Protein 6G62 (pdb70)

B-factor: mean 35.25, std 22.09, range [13.67, 145.97]

Foldseek 3Di:
DADVQQEAEDQALVSVVVLLCCQAVVQFKEKEWEAAPPDPLLVVQVVLVRVCCVVQVSYHYYYQHCPHPHSVCVCVVVVNDAPGKMWIGGRNDTDDMDGDDDSVVVVVVCVVPRD

InterPro domains:
  IPR013766 Thioredoxin domain [PF00085] (53-149)
  IPR013766 Thioredoxin domain [PS51352] (43-159)
  IPR036249 Thioredoxin-like superfamily [SSF52833] (44-147)

Organism: Arabidopsis thaliana (NCBI:txid3702)

Secondary structure (DSSP, 8-state):
---GGGEEE--SHHHHHHHHHHHTTT---EEEEEE-TT-SGGGGHHHHHHHHHTT-TT-EEEEEETTSTTGGGHHHHTT--SSSEEEEEETTEEEEEEESS-HHHHHHHHHHHH-

Solvent-accessible surface area: 5938 Å² total; per-residue (Å²): 141,77,77,191,70,8,32,48,62,5,118,42,55,73,78,0,64,54,2,15,58,96,0,110,134,41,56,89,21,1,2,0,3,0,7,4,65,165,10,45,81,0,174,111,2,30,80,20,9,40,106,10,11,79,134,9,89,82,4,34,9,15,62,0,19,32,91,61,63,31,1,61,76,1,56,64,100,2,126,12,114,44,31,4,2,2,1,0,0,76,57,15,78,84,107,24,66,1,87,24,68,57,41,119,115,2,94,65,20,9,76,125,33,11,178

Sequence (115 aa):
SHMRSSFVVLKSEAEFNSALSKARDGSLPSVFYFTAAWCGPCRLISPVILELSNKYPDVTTYKVDIDEGGLSNAIGKLNVSAVPTLQFFKGGVKKAEIVGVDVVRLKSVMEQLYK

Structure (mmCIF, N/CA/C/O backbone):
data_6G62
#
_entry.id   6G62
#
_cell.length_a   70.806
_cell.length_b   70.806
_cell.length_c   35.755
_cell.angle_alpha   90.00
_cell.angle_beta   90.00
_cell.angle_gamma   120.00
#
_symmetry.space_group_name_H-M   'P 65'
#
loop_
_entity.id
_entity.type
_entity.pdbx_description
1 polymer 'Thioredoxin O2, mitochondrial'
2 water water
#
loop_
_atom_site.group_PDB
_atom_site.id
_atom_site.type_symbol
_atom_site.label_atom_id
_atom_site.label_alt_id
_atom_site.label_comp_id
_atom_site.label_asym_id
_atom_site.label_entity_id
_atom_site.label_seq_id
_atom_site.pdbx_PDB_ins_code
_atom_site.Cartn_x
_atom_site.Cartn_y
_atom_site.Cartn_z
_atom_site.occupancy
_atom_site.B_iso_or_equiv
_atom_site.auth_seq_id
_atom_site.auth_comp_id
_atom_site.auth_asym_id
_atom_site.auth_atom_id
_atom_site.pdbx_PDB_model_num
ATOM 1 N N . SER A 1 19 ? 28.801 -11.923 16.532 1.00 119.43 -1 SER A N 1
ATOM 2 C CA . SER A 1 19 ? 28.071 -13.145 16.091 1.00 118.71 -1 SER A CA 1
ATOM 3 C C . SER A 1 19 ? 26.903 -12.775 15.185 1.00 114.57 -1 SER A C 1
ATOM 4 O O . SER A 1 19 ? 26.557 -11.602 15.049 1.00 113.93 -1 SER A O 1
ATOM 12 N N . HIS A 1 20 ? 26.293 -13.786 14.575 1.00 107.85 0 HIS A N 1
ATOM 13 C CA . HIS A 1 20 ? 25.210 -13.577 13.623 1.00 93.02 0 HIS A CA 1
ATOM 14 C C . HIS A 1 20 ? 24.546 -14.920 13.358 1.00 83.53 0 HIS A C 1
ATOM 15 O O . HIS A 1 20 ? 25.073 -15.976 13.716 1.00 86.16 0 HIS A O 1
ATOM 29 N N . MET A 1 21 ? 23.379 -14.864 12.723 1.00 69.63 1 MET A N 1
ATOM 30 C CA . MET A 1 21 ? 22.714 -16.071 12.256 1.00 54.84 1 MET A CA 1
ATOM 31 C C . MET A 1 21 ? 23.282 -16.458 10.897 1.00 45.38 1 MET A C 1
ATOM 32 O O . MET A 1 21 ? 23.332 -15.633 9.979 1.00 42.05 1 MET A O 1
ATOM 46 N N . ARG A 1 22 ? 23.717 -17.713 10.777 1.00 42.35 2 ARG A N 1
ATOM 47 C CA . ARG A 1 22 ? 24.491 -18.135 9.614 1.00 44.51 2 ARG A CA 1
ATOM 48 C C . ARG A 1 22 ? 23.777 -17.804 8.311 1.00 31.21 2 ARG A C 1
ATOM 49 O O . ARG A 1 22 ? 24.364 -17.212 7.398 1.00 28.10 2 ARG A O 1
ATOM 70 N N . SER A 1 23 ? 22.502 -18.177 8.206 1.00 23.08 3 SER A N 1
ATOM 71 C CA . SER A 1 23 ? 21.811 -18.089 6.927 1.00 20.28 3 SER A CA 1
ATOM 72 C C . SER A 1 23 ? 21.538 -16.656 6.492 1.00 18.91 3 SER A C 1
ATOM 73 O O . SER A 1 23 ? 21.210 -16.442 5.321 1.00 20.71 3 SER A O 1
ATOM 81 N N . SER A 1 24 ? 21.668 -15.674 7.386 1.00 19.27 4 SER A N 1
ATOM 82 C CA . SER A 1 24 ? 21.330 -14.302 7.027 1.00 19.98 4 SER A CA 1
ATOM 83 C C . SER A 1 24 ? 22.457 -13.570 6.312 1.00 18.82 4 SER A C 1
ATOM 84 O O . SER A 1 24 ? 22.218 -12.470 5.803 1.00 18.99 4 SER A O 1
ATOM 91 N N . PHE A 1 25 ? 23.665 -14.136 6.255 1.00 16.70 5 PHE A N 1
ATOM 92 C CA . PHE A 1 25 ? 24.788 -13.530 5.545 1.00 18.00 5 PHE A CA 1
ATOM 93 C C . PHE A 1 25 ? 25.354 -14.568 4.585 1.00 20.26 5 PHE A C 1
ATOM 94 O O . PHE A 1 25 ? 25.880 -15.599 5.018 1.00 23.22 5 PHE A O 1
ATOM 111 N N . VAL A 1 26 ? 25.236 -14.300 3.287 1.00 17.42 6 VAL A N 1
ATOM 112 C CA . VAL A 1 26 ? 25.546 -15.258 2.234 1.00 18.04 6 VAL A CA 1
ATOM 113 C C . VAL A 1 26 ? 26.677 -14.690 1.389 1.00 19.50 6 VAL A C 1
ATOM 114 O O . VAL A 1 26 ? 26.551 -13.590 0.836 1.00 19.29 6 VAL A O 1
ATOM 127 N N . VAL A 1 27 ? 27.769 -15.440 1.275 1.00 22.49 7 VAL A N 1
ATOM 128 C CA . VAL A 1 27 ? 28.877 -15.068 0.403 1.00 25.18 7 VAL A CA 1
ATOM 129 C C . VAL A 1 27 ? 28.658 -15.760 -0.936 1.00 25.93 7 VAL A C 1
ATOM 130 O O . VAL A 1 27 ? 28.817 -16.979 -1.048 1.00 28.50 7 VAL A O 1
ATOM 143 N N . LEU A 1 28 ? 28.295 -14.985 -1.952 1.00 24.27 8 LEU A N 1
ATOM 144 C CA . LEU A 1 28 ? 28.056 -15.542 -3.275 1.00 26.35 8 LEU A CA 1
ATOM 145 C C . LEU A 1 28 ? 29.381 -15.850 -3.962 1.00 33.03 8 LEU A C 1
ATOM 146 O O . LEU A 1 28 ? 30.343 -15.083 -3.862 1.00 35.40 8 LEU A O 1
ATOM 162 N N . LYS A 1 29 ? 29.427 -16.986 -4.660 1.00 39.87 9 LYS A N 1
ATOM 163 C CA . LYS A 1 29 ? 30.647 -17.445 -5.308 1.00 48.39 9 LYS A CA 1
ATOM 164 C C . LYS A 1 29 ? 30.553 -17.534 -6.823 1.00 49.40 9 LYS A C 1
ATOM 165 O O . LYS A 1 29 ? 31.598 -17.573 -7.481 1.00 54.92 9 LYS A O 1
ATOM 184 N N . SER A 1 30 ? 29.352 -17.564 -7.394 1.00 45.24 10 SER A N 1
ATOM 185 C CA . SER A 1 30 ? 29.192 -17.693 -8.834 1.00 49.28 10 SER A CA 1
ATOM 186 C C . SER A 1 30 ? 28.116 -16.734 -9.311 1.00 50.04 10 SER A C 1
ATOM 187 O O . SER A 1 30 ? 27.289 -16.252 -8.532 1.00 42.60 10 SER A O 1
ATOM 195 N N . GLU A 1 31 ? 28.133 -16.466 -10.618 1.00 61.78 11 GLU A N 1
ATOM 196 C CA . GLU A 1 31 ? 27.092 -15.636 -11.211 1.00 66.18 11 GLU A CA 1
ATOM 197 C C . GLU A 1 31 ? 25.729 -16.306 -11.106 1.00 58.06 11 GLU A C 1
ATOM 198 O O . GLU A 1 31 ? 24.713 -15.623 -10.931 1.00 49.03 11 GLU A O 1
ATOM 210 N N . ALA A 1 32 ? 25.686 -17.636 -11.207 1.00 58.53 12 ALA A N 1
ATOM 211 C CA . ALA A 1 32 ? 24.425 -18.348 -11.028 1.00 56.22 12 ALA A CA 1
ATOM 212 C C . ALA A 1 32 ? 23.857 -18.103 -9.638 1.00 44.51 12 ALA A C 1
ATOM 213 O O . ALA A 1 32 ? 22.648 -17.895 -9.479 1.00 40.45 12 ALA A O 1
ATOM 220 N N . GLU A 1 33 ? 24.715 -18.119 -8.615 1.00 39.37 13 GLU A N 1
ATOM 221 C CA . GLU A 1 33 ? 24.254 -17.819 -7.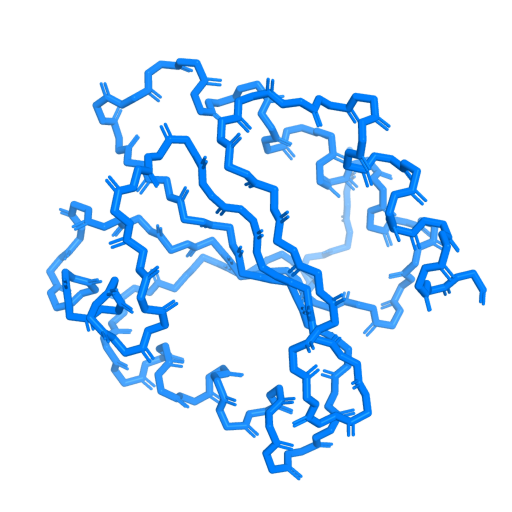265 1.00 35.19 13 GLU A CA 1
ATOM 222 C C . GLU A 1 33 ? 23.727 -16.391 -7.171 1.00 32.41 13 GLU A C 1
ATOM 223 O O . GLU A 1 33 ? 22.687 -16.145 -6.548 1.00 29.79 13 GLU A O 1
ATOM 235 N N . PHE A 1 34 ? 24.421 -15.435 -7.794 1.00 32.22 14 PHE A N 1
ATOM 236 C CA . PHE A 1 34 ? 23.946 -14.055 -7.766 1.00 29.25 14 PHE A CA 1
ATOM 237 C C . PHE A 1 34 ? 22.596 -13.927 -8.457 1.00 27.41 14 PHE A C 1
ATOM 238 O O . PHE A 1 34 ? 21.696 -13.242 -7.956 1.00 27.17 14 PHE A O 1
ATOM 255 N N . ASN A 1 35 ? 22.443 -14.567 -9.619 1.00 31.14 15 ASN A N 1
ATOM 256 C CA . ASN A 1 35 ? 21.167 -14.519 -10.325 1.00 32.62 15 ASN A CA 1
ATOM 257 C C . ASN A 1 35 ? 20.048 -15.095 -9.468 1.00 30.46 15 ASN A C 1
ATOM 258 O O . ASN A 1 35 ? 18.932 -14.563 -9.450 1.00 30.40 15 ASN A O 1
ATOM 269 N N . SER A 1 36 ? 20.332 -16.179 -8.743 1.00 29.97 16 SER A N 1
ATOM 270 C CA . SER A 1 36 ? 19.342 -16.752 -7.837 1.00 32.63 16 SER A CA 1
ATOM 271 C C . SER A 1 36 ? 18.958 -15.758 -6.747 1.00 28.70 16 SER A C 1
ATOM 272 O O . SER A 1 36 ? 17.771 -15.556 -6.462 1.00 26.18 16 SER A O 1
ATOM 280 N N . ALA A 1 37 ? 19.955 -15.126 -6.122 1.00 24.81 17 ALA A N 1
ATOM 281 C CA . ALA A 1 37 ? 19.681 -14.175 -5.050 1.00 23.66 17 ALA A CA 1
ATOM 282 C C . ALA A 1 37 ? 18.888 -12.977 -5.559 1.00 22.88 17 ALA A C 1
ATOM 283 O O . ALA A 1 37 ? 17.976 -12.491 -4.880 1.00 22.14 17 ALA A O 1
ATOM 290 N N . LEU A 1 38 ? 19.220 -12.478 -6.751 1.00 23.62 18 LEU A N 1
ATOM 291 C CA . LEU A 1 38 ? 18.486 -11.333 -7.274 1.00 25.03 18 LEU A CA 1
ATOM 292 C C . LEU A 1 38 ? 17.048 -11.703 -7.616 1.00 24.78 18 LEU A C 1
ATOM 293 O O . LEU A 1 38 ? 16.143 -10.872 -7.466 1.00 25.38 18 LEU A O 1
ATOM 309 N N . SER A 1 39 ? 16.809 -12.940 -8.059 1.00 26.56 19 SER A N 1
ATOM 310 C CA . SER A 1 39 ? 15.438 -13.375 -8.306 1.00 31.46 19 SER A CA 1
ATOM 311 C C . SER A 1 39 ? 14.653 -13.468 -7.003 1.00 27.90 19 SER A C 1
ATOM 312 O O . SER A 1 39 ? 13.462 -13.139 -6.967 1.00 30.44 19 SER A O 1
ATOM 320 N N . LYS A 1 40 ? 15.302 -13.909 -5.922 1.00 25.13 20 LYS A N 1
ATOM 321 C CA . LYS A 1 40 ? 14.657 -13.892 -4.611 1.00 25.42 20 LYS A CA 1
ATOM 322 C C . LYS A 1 40 ? 14.247 -12.475 -4.222 1.00 23.99 20 LYS A C 1
ATOM 323 O O . LYS A 1 40 ? 13.159 -12.262 -3.671 1.00 24.05 20 LYS A O 1
ATOM 342 N N . ALA A 1 41 ? 15.105 -11.492 -4.512 1.00 23.53 21 ALA A N 1
ATOM 343 C CA . ALA A 1 41 ? 14.851 -10.112 -4.117 1.00 22.62 21 ALA A CA 1
ATOM 344 C C . ALA A 1 41 ? 13.816 -9.436 -5.005 1.00 25.47 21 ALA A C 1
ATOM 345 O O . ALA A 1 41 ? 13.141 -8.499 -4.561 1.00 29.62 21 ALA A O 1
ATOM 352 N N . ARG A 1 42 ? 13.697 -9.865 -6.257 1.00 26.69 22 ARG A N 1
ATOM 353 C CA . ARG A 1 42 ? 12.744 -9.251 -7.170 1.00 29.78 22 ARG A CA 1
ATOM 354 C C . ARG A 1 42 ? 11.475 -10.089 -7.256 1.00 29.81 22 ARG A C 1
ATOM 355 O O . ARG A 1 42 ? 10.468 -9.758 -6.623 1.00 29.82 22 ARG A O 1
ATOM 376 N N . ASP A 1 43 ? 11.516 -11.190 -8.009 1.00 33.81 23 ASP A N 1
ATOM 377 C CA . ASP A 1 43 ? 10.322 -12.012 -8.174 1.00 42.88 23 ASP A CA 1
ATOM 378 C C . ASP A 1 43 ? 9.811 -12.530 -6.834 1.00 38.80 23 ASP A C 1
ATOM 379 O O . ASP A 1 43 ? 8.599 -12.539 -6.585 1.00 40.12 23 ASP A O 1
ATOM 388 N N . GLY A 1 44 ? 10.715 -12.964 -5.953 1.00 32.50 24 GLY A N 1
ATOM 389 C CA . GLY A 1 44 ? 10.292 -13.530 -4.685 1.00 29.50 24 GLY A CA 1
ATOM 390 C C . GLY A 1 44 ? 9.847 -12.496 -3.676 1.00 27.01 24 GLY A C 1
ATOM 391 O O . GLY A 1 44 ? 9.212 -12.851 -2.677 1.00 28.55 24 GLY A O 1
ATOM 395 N N . SER A 1 45 ? 10.166 -11.223 -3.919 1.00 24.85 25 SER A N 1
ATOM 396 C CA . SER A 1 45 ? 9.784 -10.120 -3.039 1.00 26.86 25 SER A CA 1
ATOM 397 C C . SER A 1 45 ? 10.370 -10.274 -1.639 1.00 22.37 25 SER A C 1
ATOM 398 O O . SER A 1 45 ? 9.810 -9.771 -0.663 1.00 21.01 25 SER A O 1
ATOM 406 N N . LEU A 1 46 ? 11.523 -10.934 -1.529 1.00 20.93 26 LEU A N 1
ATOM 407 C CA . LEU A 1 46 ? 12.119 -11.149 -0.214 1.00 20.46 26 LEU A CA 1
ATOM 408 C C . LEU A 1 46 ? 12.979 -9.955 0.189 1.00 18.38 26 LEU A C 1
ATOM 409 O O . LEU A 1 46 ? 13.658 -9.369 -0.659 1.00 18.50 26 LEU A O 1
ATOM 425 N N . PRO A 1 47 ? 12.987 -9.579 1.470 1.00 17.27 27 PRO A N 1
ATOM 426 C CA . PRO A 1 47 ? 13.829 -8.453 1.901 1.00 18.16 27 PRO A CA 1
ATOM 427 C C . PRO A 1 47 ? 15.300 -8.835 1.814 1.00 16.20 27 PRO A C 1
ATOM 428 O O . PRO A 1 47 ? 15.738 -9.797 2.444 1.00 16.84 27 PRO A O 1
ATOM 439 N N . SER A 1 48 ? 16.058 -8.077 1.024 1.00 16.06 28 SER A N 1
ATOM 440 C CA . SER A 1 48 ? 17.386 -8.487 0.596 1.00 15.88 28 SER A CA 1
ATOM 441 C C . SER A 1 48 ? 18.294 -7.276 0.521 1.00 15.31 28 SER A C 1
ATOM 442 O O . SER A 1 48 ? 17.875 -6.207 0.073 1.00 15.45 28 SER A O 1
ATOM 450 N N . VAL A 1 49 ? 19.543 -7.460 0.934 1.00 14.90 29 VAL A N 1
ATOM 451 C CA . VAL A 1 49 ? 20.572 -6.436 0.824 1.00 15.12 29 VAL A CA 1
ATOM 452 C C . VAL A 1 49 ? 21.728 -7.037 0.041 1.00 15.03 29 VAL A C 1
ATOM 453 O O . VAL A 1 49 ? 22.143 -8.169 0.310 1.00 15.23 29 VAL A O 1
ATOM 466 N N . PHE A 1 50 ? 22.235 -6.290 -0.934 1.00 15.43 30 PHE A N 1
ATOM 467 C CA . PHE A 1 50 ? 23.400 -6.692 -1.710 1.00 16.07 30 PHE A CA 1
ATOM 468 C C . PHE A 1 50 ? 24.563 -5.786 -1.333 1.00 15.53 30 PHE A C 1
ATOM 469 O O . PHE A 1 50 ? 24.457 -4.557 -1.423 1.00 15.25 30 PHE A O 1
ATOM 486 N N . TYR A 1 51 ? 25.651 -6.402 -0.894 1.00 15.52 31 TYR A N 1
ATOM 487 C CA . TYR A 1 51 ? 26.842 -5.722 -0.397 1.00 15.13 31 TYR A CA 1
ATOM 488 C C . TYR A 1 51 ? 27.946 -5.952 -1.422 1.00 16.08 31 TYR A C 1
ATOM 489 O O . TYR A 1 51 ? 28.550 -7.028 -1.475 1.00 16.68 31 TYR A O 1
ATOM 507 N N . PHE A 1 52 ? 28.187 -4.944 -2.254 1.00 17.12 32 PHE A N 1
ATOM 508 C CA . PHE A 1 52 ? 29.203 -5.007 -3.296 1.00 17.33 32 PHE A CA 1
ATOM 509 C C . PHE A 1 52 ? 30.535 -4.539 -2.728 1.00 18.25 32 PHE A C 1
ATOM 510 O O . PHE A 1 52 ? 30.649 -3.411 -2.233 1.00 18.69 32 PHE A O 1
ATOM 527 N N . THR A 1 53 ? 31.540 -5.399 -2.822 1.00 18.32 33 THR A N 1
ATOM 528 C CA . THR A 1 53 ? 32.827 -5.153 -2.199 1.00 19.48 33 THR A CA 1
ATOM 529 C C . THR A 1 53 ? 33.911 -5.751 -3.087 1.00 19.58 33 THR A C 1
ATOM 530 O O . THR A 1 53 ? 33.635 -6.306 -4.154 1.00 20.09 33 THR A O 1
ATOM 541 N N . ALA A 1 54 ? 35.155 -5.620 -2.644 1.00 19.56 34 ALA A N 1
ATOM 542 C CA . ALA A 1 54 ? 36.280 -6.204 -3.355 1.00 21.72 34 ALA A CA 1
ATOM 543 C C . ALA A 1 54 ? 37.379 -6.498 -2.351 1.00 23.21 34 ALA A C 1
ATOM 544 O O . ALA A 1 54 ? 37.562 -5.762 -1.379 1.00 24.06 34 ALA A O 1
ATOM 551 N N . ALA A 1 55 ? 38.113 -7.583 -2.601 1.00 27.94 35 ALA A N 1
ATOM 552 C CA . ALA A 1 55 ? 39.193 -7.962 -1.700 1.00 30.74 35 ALA A CA 1
ATOM 553 C C . ALA A 1 55 ? 40.244 -6.867 -1.602 1.00 29.13 35 ALA A C 1
ATOM 554 O O . ALA A 1 55 ? 40.868 -6.696 -0.549 1.00 32.57 35 ALA A O 1
ATOM 561 N N . TRP A 1 56 ? 40.446 -6.110 -2.680 1.00 25.15 36 TRP A N 1
ATOM 562 C CA . TRP A 1 56 ? 41.447 -5.053 -2.705 1.00 27.63 36 TRP A CA 1
ATOM 563 C C . TRP A 1 56 ? 40.960 -3.747 -2.090 1.00 27.79 36 TRP A C 1
ATOM 564 O O . TRP A 1 56 ? 41.711 -2.764 -2.096 1.00 31.61 36 TRP A O 1
ATOM 585 N N . CYS A 1 57 ? 39.737 -3.709 -1.569 1.00 24.42 37 CYS A N 1
ATOM 586 C CA . CYS A 1 57 ? 39.164 -2.505 -0.977 1.00 24.57 37 CYS A CA 1
ATOM 587 C C . CYS A 1 57 ? 39.220 -2.652 0.541 1.00 25.59 37 CYS A C 1
ATOM 588 O O . CYS A 1 57 ? 38.401 -3.354 1.140 1.00 26.52 37 CYS A O 1
ATOM 595 N N . GLY A 1 58 ? 40.189 -1.985 1.163 1.00 25.70 38 GLY A N 1
ATOM 596 C CA . GLY A 1 58 ? 40.354 -2.034 2.598 1.00 25.30 38 GLY A CA 1
ATOM 597 C C . GLY A 1 58 ? 39.190 -1.419 3.352 1.00 22.73 38 GLY A C 1
ATOM 598 O O . GLY A 1 58 ? 38.593 -2.044 4.235 1.00 24.00 38 GLY A O 1
ATOM 602 N N . PRO A 1 59 ? 38.845 -0.172 3.021 1.00 23.85 39 PRO A N 1
ATOM 603 C CA . PRO A 1 59 ? 37.722 0.481 3.716 1.00 23.51 39 PRO A CA 1
ATOM 604 C C . PRO A 1 59 ? 36.424 -0.301 3.633 1.00 20.75 39 PRO A C 1
ATOM 605 O O . PRO A 1 59 ? 35.597 -0.222 4.552 1.00 21.99 39 PRO A O 1
ATOM 616 N N . CYS A 1 60 ? 36.218 -1.057 2.553 1.00 20.01 40 CYS A N 1
ATOM 617 C CA . CYS A 1 60 ? 35.019 -1.879 2.436 1.00 19.90 40 CYS A CA 1
ATOM 618 C C . CYS A 1 60 ? 34.836 -2.787 3.640 1.00 22.00 40 CYS A C 1
ATOM 619 O O . CYS A 1 60 ? 33.700 -3.108 4.008 1.00 23.29 40 CYS A O 1
ATOM 626 N N . ARG A 1 61 ? 35.934 -3.231 4.250 1.00 23.69 41 ARG A N 1
ATOM 627 C CA . ARG A 1 61 ? 35.841 -4.183 5.348 1.00 25.38 41 ARG A CA 1
ATOM 628 C C . ARG A 1 61 ? 35.218 -3.580 6.599 1.00 24.89 41 ARG A C 1
ATOM 629 O O . ARG A 1 61 ? 34.819 -4.330 7.496 1.00 27.46 41 ARG A O 1
ATOM 650 N N . LEU A 1 62 ? 35.124 -2.251 6.687 1.00 21.34 42 LEU A N 1
ATOM 651 C CA . LEU A 1 62 ? 34.439 -1.635 7.818 1.00 20.05 42 LEU A CA 1
ATOM 652 C C . LEU A 1 62 ? 32.955 -1.976 7.849 1.00 20.53 42 LEU A C 1
ATOM 653 O O . LEU A 1 62 ? 32.335 -1.905 8.917 1.00 20.78 42 LEU A O 1
ATOM 669 N N . ILE A 1 63 ? 32.375 -2.359 6.713 1.00 22.00 43 ILE A N 1
ATOM 670 C CA . ILE A 1 63 ? 30.928 -2.523 6.629 1.00 21.46 43 ILE A CA 1
ATOM 671 C C . ILE A 1 63 ? 30.490 -3.896 7.129 1.00 19.22 43 ILE A C 1
ATOM 672 O O . ILE A 1 63 ? 29.448 -4.021 7.785 1.00 20.46 43 ILE A O 1
ATOM 688 N N . SER A 1 64 ? 31.254 -4.942 6.821 1.00 20.88 44 SER A N 1
ATOM 689 C CA . SER A 1 64 ? 30.839 -6.307 7.149 1.00 24.09 44 SER A CA 1
ATOM 690 C C . SER A 1 64 ? 30.492 -6.492 8.620 1.00 19.73 44 SER A C 1
ATOM 691 O O . SER A 1 64 ? 29.426 -7.061 8.913 1.00 19.58 44 SER A O 1
ATOM 699 N N . PRO A 1 65 ? 31.306 -6.047 9.580 1.00 20.44 45 PRO A N 1
ATOM 700 C CA . PRO A 1 65 ? 30.935 -6.244 10.989 1.00 19.91 45 PRO A CA 1
ATOM 701 C C . PRO A 1 65 ? 29.619 -5.589 11.350 1.00 20.37 45 PRO A C 1
ATOM 702 O O . PRO A 1 65 ? 28.865 -6.136 12.166 1.00 20.21 45 PRO A O 1
ATOM 713 N N . VAL A 1 66 ? 29.314 -4.435 10.753 1.00 19.72 46 VAL A N 1
ATOM 714 C CA . VAL A 1 66 ? 28.062 -3.751 11.054 1.00 19.37 46 VAL A CA 1
ATOM 715 C C . VAL A 1 66 ? 26.881 -4.509 10.461 1.00 19.23 46 VAL A C 1
ATOM 716 O O . VAL A 1 66 ? 25.830 -4.631 11.099 1.00 19.28 46 VAL A O 1
ATOM 729 N N . ILE A 1 67 ? 27.024 -5.025 9.235 1.00 20.00 47 ILE A N 1
ATOM 730 C CA . ILE A 1 67 ? 25.979 -5.871 8.655 1.00 19.90 47 ILE A CA 1
ATOM 731 C C . ILE A 1 67 ? 25.645 -7.013 9.601 1.00 20.32 47 ILE A C 1
ATOM 732 O O . ILE A 1 67 ? 24.475 -7.282 9.894 1.00 21.16 47 ILE A O 1
ATOM 748 N N . LEU A 1 68 ? 26.671 -7.723 10.071 1.00 21.22 48 LEU 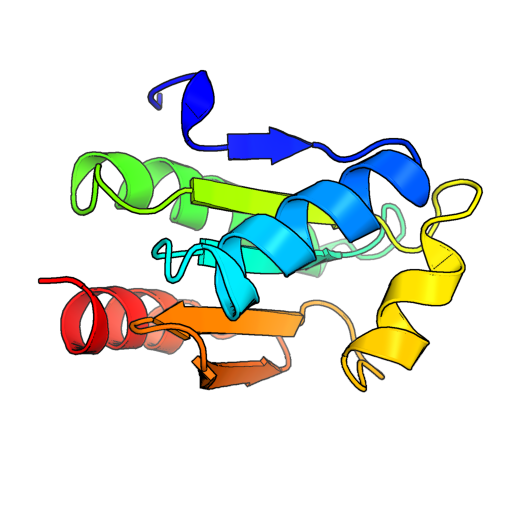A N 1
ATOM 749 C CA . LEU A 1 68 ? 26.430 -8.875 10.932 1.00 21.65 48 LEU A CA 1
ATOM 750 C C . LEU A 1 68 ? 25.753 -8.453 12.228 1.00 23.84 48 LEU A C 1
ATOM 751 O O . LEU A 1 68 ? 24.832 -9.124 12.706 1.00 24.36 48 LEU A O 1
ATOM 767 N N . GLU A 1 69 ? 26.188 -7.333 12.802 1.00 22.11 49 GLU A N 1
ATOM 768 C CA . GLU A 1 69 ? 25.569 -6.833 14.023 1.00 24.37 49 GLU A CA 1
ATOM 769 C C . GLU A 1 69 ? 24.086 -6.559 13.811 1.00 25.01 49 GLU A C 1
ATOM 770 O O . GLU A 1 69 ? 23.252 -6.912 14.654 1.00 28.46 49 GLU A O 1
ATOM 782 N N . LEU A 1 70 ? 23.735 -5.955 12.677 1.00 21.61 50 LEU A N 1
ATOM 783 C CA . LEU A 1 70 ? 22.355 -5.561 12.427 1.00 23.08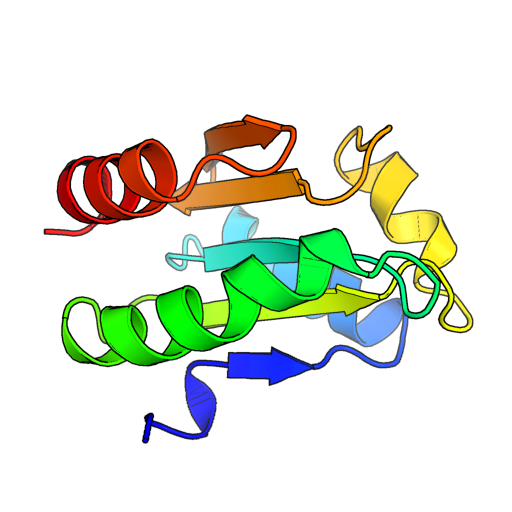 50 LEU A CA 1
ATOM 784 C C . LEU A 1 70 ? 21.466 -6.733 12.047 1.00 25.63 50 LEU A C 1
ATOM 785 O O . LEU A 1 70 ? 20.241 -6.631 12.184 1.00 24.72 50 LEU A O 1
ATOM 801 N N . SER A 1 71 ? 22.043 -7.836 11.569 1.00 24.80 51 SER A N 1
ATOM 802 C CA . SER A 1 71 ? 21.216 -8.951 11.123 1.00 25.17 51 SER A CA 1
ATOM 803 C C . SER A 1 71 ? 20.328 -9.467 12.245 1.00 29.23 51 SER A C 1
ATOM 804 O O . SER A 1 71 ? 19.219 -9.946 11.988 1.00 28.62 51 SER A O 1
ATOM 812 N N . ASN A 1 72 ? 20.789 -9.365 13.494 1.00 29.86 52 ASN A N 1
ATOM 813 C CA . ASN A 1 72 ? 19.986 -9.820 14.623 1.00 34.25 52 ASN A CA 1
ATOM 814 C C . ASN A 1 72 ? 18.758 -8.943 14.829 1.00 30.91 52 ASN A C 1
ATOM 815 O O . ASN A 1 72 ? 17.728 -9.426 15.312 1.00 34.79 52 ASN A O 1
ATOM 826 N N . LYS A 1 73 ? 18.847 -7.658 14.474 1.00 26.31 53 LYS A N 1
ATOM 827 C CA . LYS A 1 73 ? 17.714 -6.754 14.643 1.00 26.19 53 LYS A CA 1
ATOM 828 C C . LYS A 1 73 ? 16.674 -6.916 13.542 1.00 23.25 53 LYS A C 1
ATOM 829 O O . LYS A 1 73 ? 15.504 -6.583 13.753 1.00 24.81 53 LYS A O 1
ATOM 848 N N . TYR A 1 74 ? 17.074 -7.396 12.367 1.00 19.94 54 TYR A N 1
ATOM 849 C CA . TYR A 1 74 ? 16.182 -7.509 11.213 1.00 16.49 54 TYR A CA 1
ATOM 850 C C . TYR A 1 74 ? 16.298 -8.917 10.646 1.00 16.74 54 TYR A C 1
ATOM 851 O O . TYR A 1 74 ? 16.837 -9.119 9.552 1.00 17.49 54 TYR A O 1
ATOM 869 N N . PRO A 1 75 ? 15.762 -9.913 11.360 1.00 18.58 55 PRO A N 1
ATOM 870 C CA . PRO A 1 75 ? 16.032 -11.314 10.996 1.00 18.78 55 PRO A CA 1
ATOM 871 C C . PRO A 1 75 ? 15.415 -11.748 9.681 1.00 17.56 55 PRO A C 1
ATOM 872 O O . PRO A 1 75 ? 15.893 -12.731 9.097 1.00 21.32 55 PRO A O 1
ATOM 883 N N . ASP A 1 76 ? 14.381 -11.062 9.190 1.00 17.50 56 ASP A N 1
ATOM 884 C CA . ASP A 1 76 ? 13.812 -11.415 7.896 1.00 17.69 56 ASP A CA 1
ATOM 885 C C . ASP A 1 76 ? 14.733 -11.063 6.734 1.00 16.61 56 ASP A C 1
ATOM 886 O O . ASP A 1 76 ?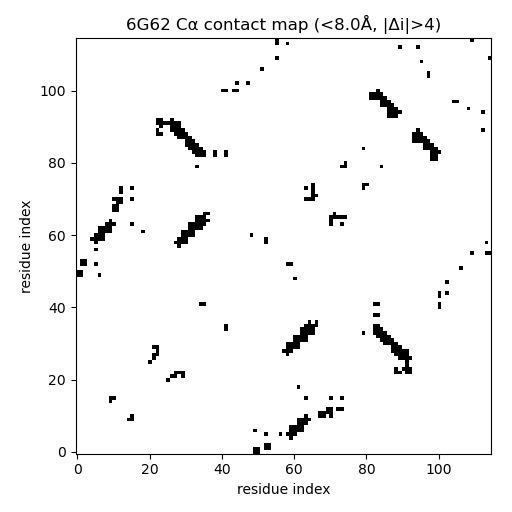 14.599 -11.650 5.654 1.00 19.16 56 ASP A O 1
ATOM 895 N N . VAL A 1 77 ? 15.686 -10.167 6.939 1.00 16.12 57 VAL A N 1
ATOM 896 C CA . VAL A 1 77 ? 16.560 -9.711 5.862 1.00 16.02 57 VAL A CA 1
ATOM 897 C C . VAL A 1 77 ? 17.688 -10.711 5.641 1.00 17.26 57 VAL A C 1
ATOM 898 O O . VAL A 1 77 ? 18.284 -11.226 6.594 1.00 19.64 57 VAL A O 1
ATOM 911 N N . THR A 1 78 ? 17.985 -10.993 4.376 1.00 15.74 58 THR A N 1
ATOM 912 C CA . THR A 1 78 ? 19.189 -11.719 3.991 1.00 15.69 58 THR A CA 1
ATOM 913 C C . THR A 1 78 ? 20.115 -10.761 3.260 1.00 16.17 58 THR A C 1
ATOM 914 O O . THR A 1 78 ? 19.682 -10.037 2.353 1.00 15.39 58 THR A O 1
ATOM 925 N N . THR A 1 79 ? 21.380 -10.743 3.667 1.00 16.89 59 THR A N 1
ATOM 926 C CA . THR A 1 79 ? 22.394 -9.903 3.046 1.00 14.53 59 THR A CA 1
ATOM 927 C C . THR A 1 79 ? 23.362 -10.775 2.259 1.00 13.67 59 THR A C 1
ATOM 928 O O . THR A 1 79 ? 23.830 -11.808 2.757 1.00 16.75 59 THR A O 1
ATOM 939 N N . TYR A 1 80 ? 23.626 -10.370 1.023 1.00 16.35 60 TYR A N 1
ATOM 940 C CA . TYR A 1 80 ? 24.477 -11.099 0.094 1.00 15.51 60 TYR A CA 1
ATOM 941 C C . TYR A 1 80 ? 25.746 -10.298 -0.142 1.00 15.51 60 TYR A C 1
ATOM 942 O O . TYR A 1 80 ? 25.678 -9.142 -0.577 1.00 16.44 60 TYR A O 1
ATOM 960 N N . LYS A 1 81 ? 26.893 -10.913 0.137 1.00 16.74 61 LYS A N 1
ATOM 961 C CA . LYS A 1 81 ? 28.191 -10.314 -0.146 1.00 17.10 61 LYS A CA 1
ATOM 962 C C . LYS A 1 81 ? 28.582 -10.648 -1.579 1.00 18.37 61 LYS A C 1
ATOM 963 O O . LYS A 1 81 ? 28.642 -11.824 -1.957 1.00 21.42 61 LYS A O 1
ATOM 982 N N . VAL A 1 82 ? 28.851 -9.613 -2.367 1.00 19.13 62 VAL A N 1
ATOM 983 C CA . VAL A 1 82 ? 29.206 -9.748 -3.777 1.00 19.97 62 VAL A CA 1
ATOM 984 C C . VAL A 1 82 ? 30.622 -9.209 -3.931 1.00 20.28 62 VAL A C 1
ATOM 985 O O . VAL A 1 82 ? 30.818 -7.995 -4.053 1.00 19.48 62 VAL A O 1
ATOM 998 N N . ASP A 1 83 ? 31.613 -10.097 -3.934 1.00 22.20 63 ASP A N 1
ATOM 999 C CA . ASP A 1 83 ? 32.994 -9.701 -4.193 1.00 22.71 63 ASP A CA 1
ATOM 1000 C C . ASP A 1 83 ? 33.173 -9.596 -5.702 1.00 23.76 63 ASP A C 1
ATOM 1001 O O . ASP A 1 83 ? 33.190 -10.612 -6.405 1.00 25.28 63 ASP A O 1
ATOM 1010 N N . ILE A 1 84 ? 33.277 -8.365 -6.208 1.00 27.23 64 ILE A N 1
ATOM 1011 C CA . ILE A 1 84 ? 33.350 -8.154 -7.649 1.00 29.02 64 ILE A CA 1
ATOM 1012 C C . ILE A 1 84 ? 34.663 -8.633 -8.243 1.00 33.59 64 ILE A C 1
ATOM 1013 O O . ILE A 1 84 ? 34.801 -8.660 -9.470 1.00 34.31 64 ILE A O 1
ATOM 1029 N N . ASP A 1 85 ? 35.628 -9.008 -7.405 1.00 36.02 65 ASP A N 1
ATOM 1030 C CA . ASP A 1 85 ? 36.891 -9.575 -7.854 1.00 44.49 65 ASP A CA 1
ATOM 1031 C C . ASP A 1 85 ? 36.833 -11.094 -7.979 1.00 50.15 65 ASP A C 1
ATOM 1032 O O . ASP A 1 85 ? 37.860 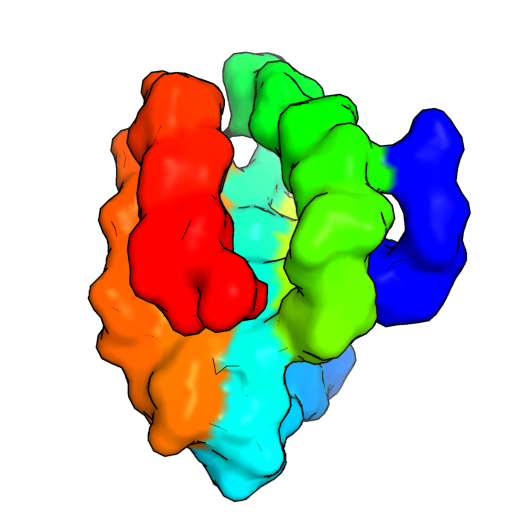-11.722 -8.254 1.00 56.33 65 ASP A O 1
ATOM 1041 N N . GLU A 1 86 ? 35.661 -11.691 -7.781 1.00 47.12 66 GLU A N 1
ATOM 1042 C CA . GLU A 1 86 ? 35.475 -13.126 -7.923 1.00 52.32 66 GLU A CA 1
ATOM 1043 C C . GLU A 1 86 ? 35.103 -13.476 -9.357 1.00 61.33 66 GLU A C 1
ATOM 1044 O O . GLU A 1 86 ? 34.513 -12.670 -10.083 1.00 62.20 66 GLU A O 1
ATOM 1056 N N . GLY A 1 87 ? 35.451 -14.695 -9.758 1.00 69.29 67 GLY A N 1
ATOM 1057 C CA . GLY A 1 87 ? 35.139 -15.170 -11.090 1.00 72.84 67 GLY A CA 1
ATOM 1058 C C . GLY A 1 87 ? 33.653 -15.151 -11.377 1.00 76.20 67 GLY A C 1
ATOM 1059 O O . GLY A 1 87 ? 32.862 -15.751 -10.642 1.00 80.03 67 GLY A O 1
ATOM 1063 N N . GLY A 1 88 ? 33.261 -14.460 -12.440 1.00 74.20 68 GLY A N 1
ATOM 1064 C CA . GLY A 1 88 ? 31.869 -14.370 -12.847 1.00 70.42 68 GLY A CA 1
ATOM 1065 C C . GLY A 1 88 ? 31.098 -13.250 -12.181 1.00 59.34 68 GLY A C 1
ATOM 1066 O O . GLY A 1 88 ? 30.327 -12.552 -12.843 1.00 70.01 68 GLY A O 1
ATOM 1070 N N . LEU A 1 89 ? 31.297 -13.058 -10.875 1.00 82.73 69 LEU A N 1
ATOM 1071 C CA . LEU A 1 89 ? 30.589 -11.998 -10.167 1.00 65.89 69 LEU A CA 1
ATOM 1072 C C . LEU A 1 89 ? 30.929 -10.611 -10.696 1.00 63.85 69 LEU A C 1
ATOM 1073 O O . LEU A 1 89 ? 30.274 -9.640 -10.301 1.00 60.72 69 LEU A O 1
ATOM 1089 N N . SER A 1 90 ? 31.929 -10.490 -11.573 1.00 67.25 70 SER A N 1
ATOM 1090 C CA . SER A 1 90 ? 32.209 -9.210 -12.212 1.00 67.38 70 SER A CA 1
ATOM 1091 C C . SER A 1 90 ? 31.033 -8.714 -13.042 1.00 66.76 70 SER A C 1
ATOM 1092 O O . SER A 1 90 ? 30.962 -7.518 -13.345 1.00 65.83 70 SER A O 1
ATOM 1100 N N . ASN A 1 91 ? 30.116 -9.604 -13.424 1.00 67.50 71 ASN A N 1
ATOM 1101 C CA . ASN A 1 91 ? 28.944 -9.217 -14.196 1.00 67.27 71 ASN A CA 1
ATOM 1102 C C . ASN A 1 91 ? 27.805 -8.700 -13.328 1.00 63.00 71 ASN A C 1
ATOM 1103 O O . ASN A 1 91 ? 26.799 -8.229 -13.871 1.00 62.61 71 ASN A O 1
ATOM 1114 N N . ALA A 1 92 ? 27.935 -8.773 -12.003 1.00 60.12 72 ALA A N 1
ATOM 1115 C CA . ALA A 1 92 ? 26.867 -8.300 -11.129 1.00 56.35 72 ALA A CA 1
ATOM 1116 C C . ALA A 1 92 ? 26.780 -6.779 -11.136 1.00 54.66 72 ALA A C 1
ATOM 1117 O O . ALA A 1 92 ? 25.682 -6.215 -11.069 1.00 52.83 72 ALA A O 1
ATOM 1124 N N . ILE A 1 93 ? 27.925 -6.096 -11.214 1.00 55.41 73 ILE A N 1
ATOM 1125 C CA . ILE A 1 93 ? 27.914 -4.636 -11.196 1.00 53.90 73 ILE A CA 1
ATOM 1126 C C . ILE A 1 93 ? 27.180 -4.088 -12.410 1.00 55.21 73 ILE A C 1
ATOM 1127 O O . ILE A 1 93 ? 26.612 -2.990 -12.358 1.00 53.56 73 ILE A O 1
ATOM 1143 N N . GLY A 1 94 ? 27.167 -4.834 -13.515 1.00 58.45 74 GLY A N 1
ATOM 1144 C CA . GLY A 1 94 ? 26.401 -4.405 -14.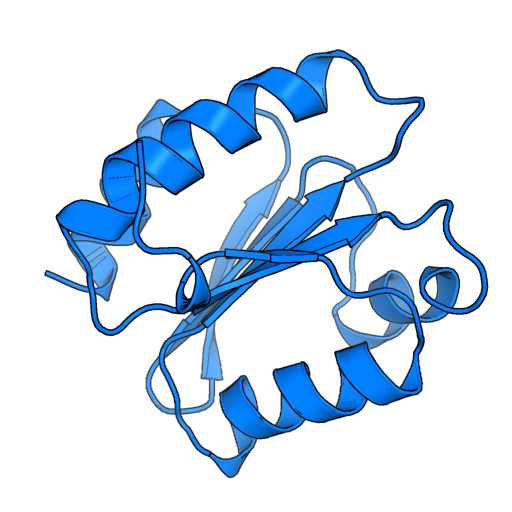672 1.00 60.10 74 GLY A CA 1
ATOM 1145 C C . GLY A 1 94 ? 24.911 -4.616 -14.489 1.00 58.57 74 GLY A C 1
ATOM 1146 O O . GLY A 1 94 ? 24.100 -3.809 -14.950 1.00 58.41 74 GLY A O 1
ATOM 1150 N N . LYS A 1 95 ? 24.529 -5.698 -13.805 1.00 57.60 75 LYS A N 1
ATOM 1151 C CA . LYS A 1 95 ? 23.113 -6.014 -13.647 1.00 56.44 75 LYS A CA 1
ATOM 1152 C C . LYS A 1 95 ? 22.413 -5.046 -12.699 1.00 52.88 75 LYS A C 1
ATOM 1153 O O . LYS A 1 95 ? 21.215 -4.789 -12.859 1.00 52.40 75 LYS A O 1
ATOM 1172 N N . LEU A 1 96 ? 23.129 -4.502 -11.713 1.00 50.66 76 LEU A N 1
ATOM 1173 C CA . LEU A 1 96 ? 22.531 -3.593 -10.742 1.00 47.55 76 LEU A CA 1
ATOM 1174 C C . LEU A 1 96 ? 23.133 -2.194 -10.789 1.00 48.53 76 LEU A C 1
ATOM 1175 O O . LEU A 1 96 ? 22.907 -1.404 -9.865 1.00 44.63 76 LEU A O 1
ATOM 1191 N N . ASN A 1 97 ? 23.883 -1.862 -11.841 1.00 32.45 77 ASN A N 1
ATOM 1192 C CA . ASN A 1 97 ? 24.376 -0.503 -12.063 1.00 40.98 77 ASN A CA 1
ATOM 1193 C C . ASN A 1 97 ? 25.252 -0.036 -10.896 1.00 33.63 77 ASN A C 1
ATOM 1194 O O . ASN A 1 97 ? 25.005 0.996 -10.266 1.00 32.80 77 ASN A O 1
ATOM 1205 N N . VAL A 1 98 ? 26.297 -0.816 -10.630 1.00 28.60 78 VAL A N 1
ATOM 1206 C CA . VAL A 1 98 ? 27.257 -0.540 -9.566 1.00 27.15 78 VAL A CA 1
ATOM 1207 C C . VAL A 1 98 ? 28.545 -0.048 -10.211 1.00 29.95 78 VAL A C 1
ATOM 1208 O O . VAL A 1 98 ? 29.028 -0.645 -11.181 1.00 34.35 78 VAL A O 1
ATOM 1221 N N . SER A 1 99 ? 29.099 1.041 -9.672 1.00 27.50 79 SER A N 1
ATOM 1222 C CA . SER A 1 99 ? 30.311 1.629 -10.227 1.00 26.64 79 SER A CA 1
ATOM 1223 C C . SER A 1 99 ? 31.294 2.076 -9.151 1.00 24.27 79 SER A C 1
ATOM 1224 O O . SER A 1 99 ? 32.249 2.801 -9.467 1.00 26.67 79 SER A O 1
ATOM 1232 N N . ALA A 1 100 ? 31.091 1.668 -7.900 1.00 22.33 80 ALA A N 1
ATOM 1233 C CA . ALA A 1 100 ? 31.985 2.002 -6.804 1.00 19.95 80 ALA A CA 1
ATOM 1234 C C . ALA A 1 100 ? 31.857 0.928 -5.738 1.00 18.71 80 ALA A C 1
ATOM 1235 O O . ALA A 1 100 ? 30.834 0.246 -5.633 1.00 19.07 80 ALA A O 1
ATOM 1242 N N . VAL A 1 101 ? 32.913 0.778 -4.945 1.00 17.08 81 VAL A N 1
ATOM 1243 C CA . VAL A 1 101 ? 32.871 -0.099 -3.780 1.00 17.81 81 VAL A CA 1
ATOM 1244 C C . VAL A 1 101 ? 33.275 0.710 -2.553 1.00 18.96 81 VAL A C 1
ATOM 1245 O O . VAL A 1 101 ? 34.158 1.578 -2.643 1.00 21.04 81 VAL A O 1
ATOM 1258 N N . PRO A 1 102 ? 32.636 0.494 -1.398 1.00 18.27 82 PRO A N 1
ATOM 1259 C CA . PRO A 1 102 ? 31.473 -0.381 -1.229 1.00 16.27 82 PRO A CA 1
ATOM 1260 C C . PRO A 1 102 ? 30.201 0.257 -1.770 1.00 16.88 82 PRO A C 1
ATOM 1261 O O . PRO A 1 102 ? 30.074 1.485 -1.755 1.00 18.14 82 PRO A O 1
ATOM 1272 N N . THR A 1 103 ? 29.285 -0.571 -2.264 1.00 16.34 83 THR A N 1
ATOM 1273 C CA . THR A 1 103 ? 27.921 -0.154 -2.565 1.00 15.38 83 THR A CA 1
ATOM 1274 C C . THR A 1 103 ? 26.979 -1.130 -1.884 1.00 15.45 83 THR A C 1
ATOM 1275 O O . THR A 1 103 ? 27.187 -2.344 -1.952 1.00 17.21 83 THR A O 1
ATOM 1286 N N . LEU A 1 104 ? 25.965 -0.600 -1.211 1.00 15.26 84 LEU A N 1
ATOM 1287 C CA . LEU A 1 104 ? 24.893 -1.395 -0.627 1.00 14.75 84 LEU A CA 1
ATOM 1288 C C . LEU A 1 104 ? 23.595 -1.074 -1.351 1.00 14.82 84 LEU A C 1
ATOM 1289 O O . LEU A 1 104 ? 23.246 0.100 -1.506 1.00 16.20 84 LEU A O 1
ATOM 1305 N N . GLN A 1 105 ? 22.874 -2.104 -1.778 1.00 14.59 85 GLN A N 1
ATOM 1306 C CA . GLN A 1 105 ? 21.552 -1.924 -2.359 1.00 15.84 85 GLN A CA 1
ATOM 1307 C C . GLN A 1 105 ? 20.542 -2.700 -1.530 1.00 15.81 85 GLN A C 1
ATOM 1308 O O . GLN A 1 105 ? 20.798 -3.839 -1.129 1.00 15.28 85 GLN A O 1
ATOM 1322 N N . PHE A 1 106 ? 19.394 -2.074 -1.277 1.00 15.61 86 PHE A N 1
ATOM 1323 C CA . PHE A 1 106 ? 18.375 -2.587 -0.371 1.00 15.35 86 PHE A CA 1
ATOM 1324 C C . PHE A 1 106 ? 17.098 -2.845 -1.158 1.00 16.32 86 PHE A C 1
ATOM 1325 O O . PHE A 1 106 ? 16.608 -1.949 -1.856 1.00 17.22 86 PHE A O 1
ATOM 1342 N N . PHE A 1 107 ? 16.548 -4.051 -1.028 1.00 16.18 87 PHE A N 1
ATOM 1343 C CA . PHE A 1 107 ? 15.319 -4.436 -1.708 1.00 17.07 87 PHE A CA 1
ATOM 1344 C C . PHE A 1 107 ? 14.241 -4.744 -0.679 1.00 16.96 87 PHE A C 1
ATOM 1345 O O . PHE A 1 107 ? 14.518 -5.347 0.363 1.00 16.46 87 PHE A O 1
ATOM 1362 N N . LYS A 1 108 ? 13.011 -4.333 -0.979 1.00 17.87 88 LYS A N 1
ATOM 1363 C CA . LYS A 1 108 ? 11.838 -4.723 -0.204 1.00 18.01 88 LYS A CA 1
ATOM 1364 C C . LYS A 1 108 ? 10.629 -4.710 -1.131 1.00 20.11 88 LYS A C 1
ATOM 1365 O O . LYS A 1 108 ? 10.548 -3.877 -2.038 1.00 19.92 88 LYS A O 1
ATOM 1384 N N . GLY A 1 109 ? 9.696 -5.632 -0.903 1.00 19.57 89 GLY A N 1
ATOM 1385 C CA . GLY A 1 109 ? 8.499 -5.675 -1.725 1.00 20.69 89 GLY A CA 1
ATOM 1386 C C . GLY A 1 109 ? 8.766 -5.921 -3.189 1.00 21.76 89 GLY A C 1
ATOM 1387 O O . GLY A 1 109 ? 7.936 -5.567 -4.033 1.00 24.90 89 GLY A O 1
ATOM 1391 N N . GLY A 1 110 ? 9.907 -6.522 -3.519 1.00 21.48 90 GLY A N 1
ATOM 1392 C CA . GLY A 1 110 ? 10.238 -6.859 -4.885 1.00 23.19 90 GLY A CA 1
ATOM 1393 C C . GLY A 1 110 ? 10.928 -5.767 -5.673 1.00 26.01 90 GLY A C 1
ATOM 1394 O O . GLY A 1 110 ? 11.186 -5.960 -6.869 1.00 28.57 90 GLY A O 1
ATOM 1398 N N . VAL A 1 111 ? 11.259 -4.634 -5.048 1.00 23.26 91 VAL A N 1
ATOM 1399 C CA . VAL A 1 111 ? 11.835 -3.500 -5.759 1.00 21.69 91 VAL A CA 1
ATOM 1400 C C . VAL A 1 111 ? 12.998 -2.932 -4.960 1.00 21.15 91 VAL A C 1
ATOM 1401 O O . VAL A 1 111 ? 13.101 -3.110 -3.746 1.00 18.29 91 VAL A O 1
ATOM 1414 N N . LYS A 1 112 ? 13.881 -2.239 -5.669 1.00 20.98 92 LYS A N 1
ATOM 1415 C CA . LYS A 1 112 ? 14.989 -1.556 -5.023 1.00 20.98 92 LYS A CA 1
ATOM 1416 C C . LYS A 1 112 ? 14.465 -0.336 -4.276 1.00 19.94 92 LYS A C 1
ATOM 1417 O O . LYS A 1 112 ? 13.756 0.499 -4.848 1.00 23.74 92 LYS A O 1
ATOM 1436 N N . LYS A 1 113 ? 14.808 -0.239 -2.991 1.00 17.16 93 LYS A N 1
ATOM 1437 C CA . LYS A 1 113 ? 14.320 0.827 -2.129 1.00 18.16 93 LYS A CA 1
ATOM 1438 C C . LYS A 1 113 ? 15.388 1.833 -1.738 1.00 17.90 93 LYS A C 1
ATOM 1439 O O . LYS A 1 113 ? 15.043 2.964 -1.386 1.00 17.94 93 LYS A O 1
ATOM 1458 N N . ALA A 1 114 ? 16.662 1.456 -1.770 1.00 15.32 94 ALA A N 1
ATOM 1459 C CA . ALA A 1 114 ? 17.703 2.379 -1.351 1.00 16.76 94 ALA A CA 1
ATOM 1460 C C . ALA A 1 114 ? 19.056 1.887 -1.841 1.00 16.14 94 ALA A C 1
ATOM 1461 O O . ALA A 1 114 ? 19.236 0.713 -2.182 1.00 15.50 94 ALA A O 1
ATOM 1468 N N . GLU A 1 115 ? 20.005 2.817 -1.873 1.00 14.69 95 GLU A N 1
ATOM 1469 C CA . GLU A 1 115 ? 21.384 2.526 -2.224 1.00 14.55 95 GLU A CA 1
ATOM 1470 C C . GLU A 1 115 ? 22.293 3.442 -1.418 1.00 15.03 95 GLU A C 1
ATOM 1471 O O . GLU A 1 115 ? 21.996 4.630 -1.262 1.00 17.49 95 GLU A O 1
ATOM 1483 N N . ILE A 1 116 ? 23.396 2.891 -0.915 1.00 15.02 96 ILE A N 1
ATOM 1484 C CA . ILE A 1 116 ? 24.429 3.661 -0.222 1.00 14.82 96 ILE A CA 1
ATOM 1485 C C . ILE A 1 116 ? 25.751 3.405 -0.932 1.00 15.09 96 ILE A C 1
ATOM 1486 O O . ILE A 1 116 ? 26.266 2.279 -0.915 1.00 14.32 96 ILE A O 1
ATOM 1502 N N . VAL A 1 117 ? 26.305 4.450 -1.541 1.00 17.63 97 VAL A N 1
ATOM 1503 C CA . VAL A 1 117 ? 27.583 4.381 -2.238 1.00 16.95 97 VAL A CA 1
ATOM 1504 C C . VAL A 1 117 ? 28.657 4.934 -1.314 1.00 19.62 97 VAL A C 1
ATOM 1505 O O . VAL A 1 117 ? 28.515 6.037 -0.772 1.00 22.25 97 VAL A O 1
ATOM 1518 N N . GLY A 1 118 ? 29.735 4.175 -1.139 1.00 20.85 98 GLY A N 1
ATOM 1519 C CA . GLY A 1 118 ? 30.810 4.564 -0.253 1.00 23.02 98 GLY A CA 1
ATOM 1520 C C . GLY A 1 118 ? 30.552 4.142 1.182 1.00 23.13 98 GLY A C 1
ATOM 1521 O O . GLY A 1 118 ? 29.493 3.623 1.540 1.00 22.73 98 GLY A O 1
ATOM 1525 N N . VAL A 1 119 ? 31.555 4.373 2.023 1.00 23.11 99 VAL A N 1
ATOM 1526 C CA . VAL A 1 119 ? 31.472 4.008 3.433 1.00 22.16 99 VAL A CA 1
ATOM 1527 C C . VAL A 1 119 ? 30.598 5.044 4.131 1.00 22.73 99 VAL A C 1
ATOM 1528 O O . VAL A 1 119 ? 30.972 6.214 4.241 1.00 25.59 99 VAL A O 1
ATOM 1541 N N . ASP A 1 120 ? 29.427 4.612 4.609 1.00 21.19 100 ASP A N 1
ATOM 1542 C CA . ASP A 1 120 ? 28.521 5.483 5.357 1.00 20.26 100 ASP A CA 1
ATOM 1543 C C . ASP A 1 120 ? 27.754 4.576 6.325 1.00 19.36 100 ASP A C 1
ATOM 1544 O O . ASP A 1 120 ? 26.632 4.129 6.061 1.00 19.70 100 ASP A O 1
ATOM 1553 N N . VAL A 1 121 ? 28.388 4.299 7.467 1.00 20.69 101 VAL A N 1
ATOM 1554 C CA . VAL A 1 121 ? 27.838 3.336 8.419 1.00 18.69 101 VAL A CA 1
ATOM 1555 C C . VAL A 1 121 ? 26.613 3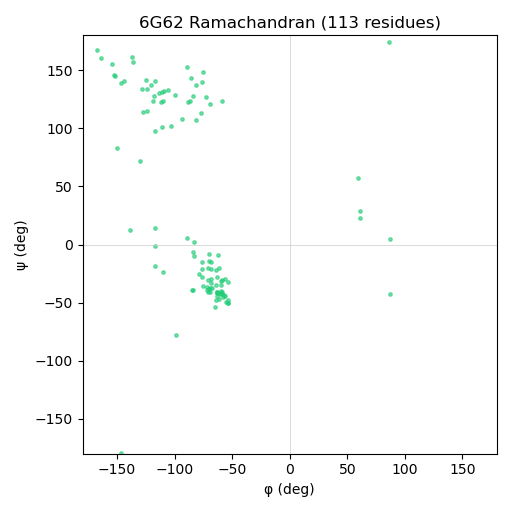.910 9.117 1.00 19.83 101 VAL A C 1
ATOM 1556 O O . VAL A 1 121 ? 25.631 3.196 9.354 1.00 20.42 101 VAL A O 1
ATOM 1569 N N . VAL A 1 122 ? 26.646 5.199 9.460 1.00 21.32 102 VAL A N 1
ATOM 1570 C CA . VAL A 1 122 ? 25.484 5.824 10.085 1.00 22.28 102 VAL A CA 1
ATOM 1571 C C . VAL A 1 122 ? 24.259 5.653 9.196 1.00 22.09 102 VAL A C 1
ATOM 1572 O O . VAL A 1 122 ? 23.169 5.303 9.668 1.00 21.10 102 VAL A O 1
ATOM 1585 N N . ARG A 1 123 ? 24.425 5.869 7.890 1.00 21.52 103 ARG A N 1
ATOM 1586 C CA . ARG A 1 123 ? 23.297 5.755 6.974 1.00 19.61 103 ARG A CA 1
ATOM 1587 C C . ARG A 1 123 ? 22.851 4.306 6.833 1.00 18.38 103 ARG A C 1
ATOM 1588 O O . ARG A 1 123 ? 21.652 4.031 6.721 1.00 18.57 103 ARG A O 1
ATOM 1609 N N . LEU A 1 124 ? 23.800 3.369 6.833 1.00 18.62 104 LEU A N 1
ATOM 1610 C CA . LEU A 1 124 ? 23.446 1.953 6.801 1.00 16.27 104 LEU A CA 1
ATOM 1611 C C . LEU A 1 124 ? 22.516 1.601 7.956 1.00 17.81 104 LEU A C 1
ATOM 1612 O O . LEU A 1 124 ? 21.473 0.966 7.758 1.00 16.38 104 LEU A O 1
ATOM 1628 N N . LYS A 1 125 ? 22.880 2.002 9.176 1.00 17.94 105 LYS A N 1
ATOM 1629 C CA . LYS A 1 125 ? 22.032 1.713 10.328 1.00 19.54 105 LYS A CA 1
ATOM 1630 C C . LYS A 1 125 ? 20.661 2.360 10.173 1.00 18.00 105 LYS A C 1
ATOM 1631 O O . LYS A 1 125 ? 19.632 1.735 10.459 1.00 18.31 105 LYS A O 1
ATOM 1650 N N . SER A 1 126 ? 20.627 3.610 9.703 1.00 19.36 106 SER A N 1
ATOM 1651 C CA . SER A 1 126 ? 19.363 4.331 9.590 1.00 18.72 106 SER A CA 1
ATOM 1652 C C . SER A 1 126 ? 18.483 3.757 8.486 1.00 18.51 106 SER A C 1
ATOM 1653 O O . SER A 1 126 ? 17.260 3.681 8.642 1.00 18.67 106 SER A O 1
ATOM 1661 N N . VAL A 1 127 ? 19.081 3.343 7.367 1.00 17.63 107 VAL A N 1
ATOM 1662 C CA . VAL A 1 127 ? 18.290 2.791 6.270 1.00 16.34 107 VAL A CA 1
ATOM 1663 C C 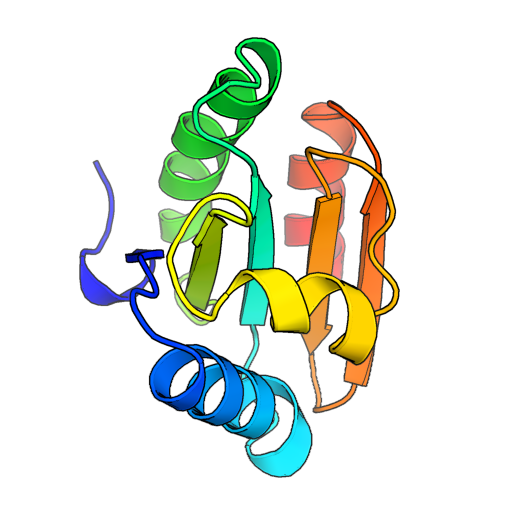. VAL A 1 127 ? 17.711 1.435 6.656 1.00 16.67 107 VAL A C 1
ATOM 1664 O O . VAL A 1 127 ? 16.554 1.133 6.348 1.00 16.59 107 VAL A O 1
ATOM 1677 N N . MET A 1 128 ? 18.495 0.595 7.332 1.00 17.37 108 MET A N 1
ATOM 1678 C CA . MET A 1 128 ? 17.969 -0.698 7.768 1.00 15.34 108 MET A CA 1
ATOM 1679 C C . MET A 1 128 ? 16.745 -0.515 8.657 1.00 16.58 108 MET A C 1
ATOM 1680 O O . MET A 1 128 ? 15.735 -1.210 8.496 1.00 16.81 108 MET A O 1
ATOM 1694 N N . GLU A 1 129 ? 16.824 0.411 9.615 1.00 18.45 109 GLU A N 1
ATOM 1695 C CA . GLU A 1 129 ? 15.689 0.679 10.493 1.00 19.82 109 GLU A CA 1
ATOM 1696 C C . GLU A 1 129 ? 14.507 1.233 9.705 1.00 20.17 109 GLU A C 1
ATOM 1697 O O . GLU A 1 129 ? 13.371 0.772 9.860 1.00 21.33 109 GLU A O 1
ATOM 1709 N N . GLN A 1 130 ? 14.759 2.229 8.851 1.00 18.89 110 GLN A N 1
ATOM 1710 C CA . GLN A 1 130 ? 13.684 2.833 8.070 1.00 20.41 110 GLN A CA 1
ATOM 1711 C C . GLN A 1 130 ? 12.946 1.793 7.235 1.00 20.81 110 GLN A C 1
ATOM 1712 O O . GLN A 1 130 ? 11.710 1.805 7.168 1.00 22.17 110 GLN A O 1
ATOM 1726 N N . LEU A 1 131 ? 13.683 0.879 6.597 1.00 19.18 111 LEU A N 1
ATOM 1727 C CA . LEU A 1 131 ? 13.054 -0.052 5.665 1.00 18.65 111 LEU A CA 1
ATOM 1728 C C . LEU A 1 131 ? 12.469 -1.272 6.364 1.00 17.55 111 LEU A C 1
ATOM 1729 O O . LEU A 1 131 ? 11.391 -1.743 5.984 1.00 20.62 111 LEU A O 1
ATOM 1745 N N . TYR A 1 132 ? 13.153 -1.807 7.373 1.00 17.47 112 TYR A N 1
ATOM 1746 C CA . TYR A 1 132 ? 12.865 -3.160 7.827 1.00 17.37 112 TYR A CA 1
ATOM 1747 C C . TYR A 1 132 ? 12.361 -3.260 9.262 1.00 19.42 112 TYR A C 1
ATOM 1748 O O . TYR A 1 132 ? 12.052 -4.372 9.711 1.00 19.73 112 TYR A O 1
ATOM 1766 N N . LYS A 1 133 ? 12.244 -2.152 9.989 1.00 20.98 113 LYS A N 1
ATOM 1767 C CA . LYS A 1 133 ? 11.750 -2.211 11.362 1.00 25.98 113 LYS A CA 1
ATOM 1768 C C . LYS A 1 133 ? 10.356 -2.830 11.405 1.00 30.68 113 LYS A C 1
ATOM 1769 O O . LYS A 1 133 ? 9.567 -2.689 10.469 1.00 30.04 113 LYS A O 1
#

Nearest PDB structures (foldseek):
  6g62-assembly1_A  TM=1.009E+00  e=5.913E-26  Arabidopsis thaliana
  6g61-assembly1_A  TM=9.551E-01  e=5.355E-19  Arabidopsis thaliana
  5nyl-assembly1_A  TM=8.021E-01  e=1.480E-09  Populus tremula x Populus tremuloides
  7moq-assembly1_P  TM=8.014E-01  e=1.459E-08  Tetrahymena thermophila CU428
  5nyo-assembly1_A  TM=8.048E-01  e=2.675E-08  Populus tremula x Populus tremuloides

Radius of gyration: 12.75 Å; Cα contacts (8 Å, |Δi|>4): 204; chains: 1; bounding box: 33×24×31 Å

CATH classification: 3.40.30.10

GO terms:
  GO:0016671 oxidoreductase activity, acting on a sulfur group of donors, disulfide as acceptor (F, IDA)